Protein AF-A0AAU8TZ86-F1 (afdb_monomer_lite)

InterPro domains:
  IPR018563 Protein of unknown function DUF2018 [PF09442] (4-77)
  IPR023126 HP0242-like superfamily [G3DSA:1.10.3350.10] (1-77)
  IPR023126 HP0242-like superfamily [SSF158752] (1-75)

Sequence (77 aa):
MDIFESSPRQKFFDIIFNANQNIVETEIENLLIEFVHLKKTLKDKELTISNLDSQAIQDELNDIFIQLSSNILSNSE

Organism: NCBI:txid1032069

Structure (mmCIF, N/CA/C/O backbone):
data_AF-A0AAU8TZ86-F1
#
_entry.id   AF-A0AAU8TZ86-F1
#
loop_
_atom_site.group_PDB
_atom_site.id
_atom_site.type_symbol
_atom_site.label_atom_id
_atom_site.label_alt_id
_at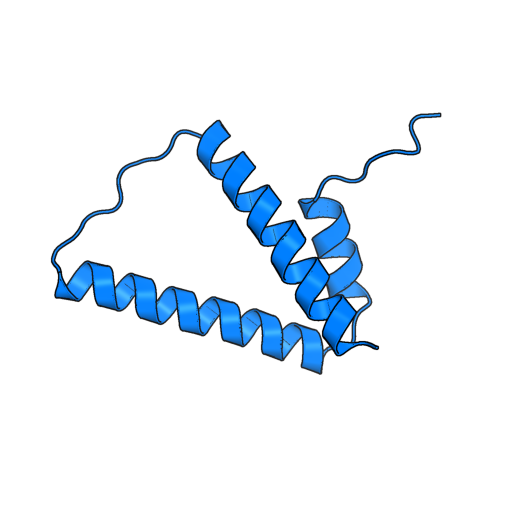om_site.label_comp_id
_atom_site.label_asym_id
_atom_site.label_entity_id
_atom_site.label_seq_id
_atom_site.pdbx_PDB_ins_code
_atom_site.Cartn_x
_atom_site.Cartn_y
_atom_site.Cartn_z
_atom_site.occupancy
_atom_site.B_iso_or_equiv
_atom_site.auth_seq_id
_atom_site.auth_comp_id
_atom_site.auth_asym_id
_atom_site.auth_atom_id
_atom_site.pdbx_PDB_model_num
ATOM 1 N N . MET A 1 1 ? 1.555 13.640 -29.546 1.00 39.41 1 MET A N 1
ATOM 2 C CA . MET A 1 1 ? 2.037 12.315 -29.119 1.00 39.41 1 MET A CA 1
ATOM 3 C C . MET A 1 1 ? 2.169 12.432 -27.613 1.00 39.41 1 MET A C 1
ATOM 5 O O . MET A 1 1 ? 3.214 12.856 -27.145 1.00 39.41 1 MET A O 1
ATOM 9 N N . ASP A 1 2 ? 1.077 12.216 -26.880 1.00 41.12 2 ASP A N 1
ATOM 10 C CA . ASP A 1 2 ? 1.112 12.218 -25.413 1.00 41.12 2 ASP A CA 1
ATOM 11 C C . ASP A 1 2 ? 1.634 10.852 -24.968 1.00 41.12 2 ASP A C 1
ATOM 13 O O . ASP A 1 2 ? 0.887 9.910 -24.731 1.00 41.12 2 ASP A O 1
ATOM 17 N N . ILE A 1 3 ? 2.963 10.730 -24.997 1.00 44.09 3 ILE A N 1
ATOM 18 C CA . ILE A 1 3 ? 3.743 9.574 -24.514 1.00 44.09 3 ILE A CA 1
ATOM 19 C C . ILE A 1 3 ? 4.073 9.742 -23.014 1.00 44.09 3 ILE A C 1
ATOM 21 O O . ILE A 1 3 ? 4.875 9.009 -22.446 1.00 44.09 3 ILE A O 1
ATOM 25 N N . PHE A 1 4 ? 3.453 10.728 -22.372 1.00 52.34 4 PHE A N 1
ATOM 26 C CA . PHE A 1 4 ? 3.529 11.063 -20.957 1.00 52.34 4 PHE A CA 1
ATOM 27 C C . PHE A 1 4 ? 2.058 11.214 -20.532 1.00 52.34 4 PHE A C 1
ATOM 29 O O . PHE A 1 4 ? 1.339 11.984 -21.151 1.00 52.34 4 PHE A O 1
ATOM 36 N N . GLU A 1 5 ? 1.481 10.484 -19.586 1.00 60.75 5 GLU A N 1
ATOM 37 C CA . GLU A 1 5 ? 2.037 9.774 -18.444 1.00 60.75 5 GLU A CA 1
ATOM 38 C C . GLU A 1 5 ? 1.118 8.579 -18.153 1.00 60.75 5 GLU A C 1
ATOM 40 O O . GLU A 1 5 ? -0.087 8.752 -17.968 1.00 60.75 5 GLU A O 1
ATOM 45 N N . SER A 1 6 ? 1.650 7.356 -18.099 1.00 76.69 6 SER A N 1
ATOM 46 C CA . SER A 1 6 ? 0.903 6.265 -17.468 1.00 76.69 6 SER A CA 1
ATOM 47 C C . SER A 1 6 ? 0.599 6.661 -16.022 1.00 76.69 6 SER A C 1
ATOM 49 O O . SER A 1 6 ? 1.471 7.184 -15.316 1.00 76.69 6 SER A O 1
ATOM 51 N N . SER A 1 7 ? -0.645 6.451 -15.588 1.00 92.38 7 SER A N 1
ATOM 52 C CA . SER A 1 7 ? -1.049 6.793 -14.225 1.00 92.38 7 SER A CA 1
ATOM 53 C C . SER A 1 7 ? -0.204 6.015 -13.210 1.00 92.38 7 SER A C 1
ATOM 55 O O . SER A 1 7 ? 0.283 4.927 -13.537 1.00 92.38 7 SER A O 1
ATOM 57 N N . PRO A 1 8 ? -0.046 6.511 -11.969 1.00 95.94 8 PRO A N 1
ATOM 58 C CA . PRO A 1 8 ? 0.641 5.775 -10.907 1.00 95.94 8 PRO A CA 1
ATOM 59 C C . PRO A 1 8 ? 0.184 4.320 -10.799 1.00 95.94 8 PRO A C 1
ATOM 61 O O . PRO A 1 8 ? 1.002 3.407 -10.750 1.00 95.94 8 PRO A O 1
ATOM 64 N N . ARG A 1 9 ? -1.131 4.098 -10.901 1.00 96.06 9 ARG A N 1
ATOM 65 C CA . ARG A 1 9 ? -1.729 2.764 -10.950 1.00 96.06 9 ARG A CA 1
ATOM 66 C C . ARG A 1 9 ? -1.207 1.926 -12.117 1.00 96.06 9 ARG A C 1
ATOM 68 O O . ARG A 1 9 ? -0.861 0.768 -11.918 1.00 96.06 9 ARG A O 1
ATOM 75 N N . GLN A 1 10 ? -1.212 2.468 -13.335 1.00 95.88 10 GLN A N 1
ATOM 76 C CA . GLN A 1 10 ? -0.740 1.740 -14.518 1.00 95.88 10 GLN A CA 1
ATOM 77 C C . GLN A 1 10 ? 0.738 1.369 -14.373 1.00 95.88 10 GLN A C 1
ATOM 79 O O . GLN A 1 10 ? 1.075 0.201 -14.521 1.00 95.88 10 GLN A O 1
ATOM 84 N N . LYS A 1 11 ? 1.582 2.329 -13.974 1.00 94.56 11 LYS A N 1
ATOM 85 C CA . LYS A 1 11 ? 3.013 2.099 -13.723 1.00 94.56 11 LYS A CA 1
ATOM 86 C C . LYS A 1 11 ? 3.248 1.025 -12.670 1.00 94.56 11 LYS A C 1
ATOM 88 O O . LYS A 1 11 ? 4.064 0.139 -12.887 1.00 94.56 11 LYS A O 1
ATOM 93 N N . PHE A 1 12 ? 2.512 1.080 -11.563 1.00 96.25 12 PHE A N 1
ATOM 94 C CA . PHE A 1 12 ? 2.596 0.070 -10.517 1.00 96.25 12 PHE A CA 1
ATOM 95 C C . PHE A 1 12 ? 2.301 -1.330 -11.061 1.00 96.25 12 PHE A C 1
ATOM 97 O O . PHE A 1 12 ? 3.108 -2.238 -10.876 1.00 96.25 12 PHE A O 1
ATOM 104 N N . PHE A 1 13 ? 1.186 -1.510 -11.777 1.00 96.44 13 PHE A N 1
ATOM 105 C CA . PHE A 1 13 ? 0.843 -2.824 -12.324 1.00 96.44 13 PHE A CA 1
ATOM 106 C C . PHE A 1 13 ? 1.856 -3.302 -13.371 1.00 96.44 13 PHE A C 1
ATOM 108 O O . PHE A 1 13 ? 2.225 -4.474 -13.358 1.00 96.44 13 PHE A O 1
ATOM 115 N N . ASP A 1 14 ? 2.368 -2.409 -14.218 1.00 95.56 14 ASP A N 1
ATOM 116 C CA . ASP A 1 14 ? 3.441 -2.748 -15.155 1.00 95.56 14 ASP A CA 1
ATOM 117 C C . ASP A 1 14 ? 4.703 -3.223 -14.411 1.00 95.56 14 ASP A C 1
ATOM 119 O O . ASP A 1 14 ? 5.320 -4.208 -14.812 1.00 95.56 14 ASP A O 1
ATOM 123 N N . ILE A 1 15 ? 5.069 -2.582 -13.296 1.00 95.00 15 ILE A N 1
ATOM 124 C CA . ILE A 1 15 ? 6.231 -2.965 -12.482 1.00 95.00 15 ILE A CA 1
ATOM 125 C C . ILE A 1 15 ? 6.021 -4.333 -11.829 1.00 95.00 15 ILE A C 1
ATOM 127 O O . ILE A 1 15 ? 6.864 -5.215 -11.998 1.00 95.00 15 ILE A O 1
ATOM 131 N N . ILE A 1 16 ? 4.906 -4.556 -11.120 1.00 95.50 16 ILE A N 1
ATOM 132 C CA . ILE A 1 16 ? 4.722 -5.810 -10.367 1.00 95.50 16 ILE A CA 1
ATOM 133 C C . ILE A 1 16 ? 4.650 -7.041 -11.276 1.00 95.50 16 ILE A C 1
ATOM 135 O O . ILE A 1 16 ? 5.032 -8.127 -10.855 1.00 95.50 16 ILE A O 1
ATOM 139 N N . PHE A 1 17 ? 4.179 -6.890 -12.519 1.00 95.25 17 PHE A N 1
ATOM 140 C CA . PHE A 1 17 ? 4.113 -8.004 -13.467 1.00 95.25 17 PHE A CA 1
ATOM 141 C C . PHE A 1 17 ? 5.467 -8.368 -14.081 1.00 95.25 17 PHE A C 1
ATOM 143 O O . PHE A 1 17 ? 5.601 -9.463 -14.624 1.00 95.25 17 PHE A O 1
ATOM 150 N N . ASN A 1 18 ? 6.458 -7.476 -14.005 1.00 94.44 18 ASN A N 1
ATOM 151 C CA . ASN A 1 18 ? 7.783 -7.687 -14.589 1.00 94.44 18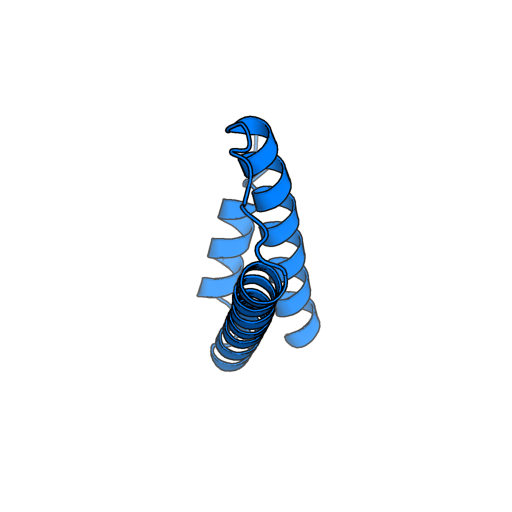 ASN A CA 1
ATOM 152 C C . ASN A 1 18 ? 8.900 -7.843 -13.540 1.00 94.44 18 ASN A C 1
ATOM 154 O O . ASN A 1 18 ? 9.996 -8.286 -13.883 1.00 94.44 18 ASN A O 1
ATOM 158 N N . ALA A 1 19 ? 8.650 -7.487 -12.279 1.00 94.56 19 ALA A N 1
ATOM 159 C CA . ALA A 1 19 ? 9.608 -7.618 -11.185 1.00 94.56 19 ALA A CA 1
ATOM 160 C C . ALA A 1 19 ? 9.792 -9.076 -10.719 1.00 94.56 19 ALA A C 1
ATOM 162 O O . ALA A 1 19 ? 9.007 -9.971 -11.035 1.00 94.56 19 ALA A O 1
ATOM 163 N N . ASN A 1 20 ? 10.847 -9.326 -9.934 1.00 96.12 20 ASN A N 1
ATOM 164 C CA . ASN A 1 20 ? 11.076 -10.634 -9.322 1.00 96.12 20 ASN A CA 1
ATOM 165 C C . ASN A 1 20 ? 9.927 -10.992 -8.366 1.00 96.12 20 ASN A C 1
ATOM 167 O O . ASN A 1 20 ? 9.601 -10.217 -7.467 1.00 96.12 20 ASN A O 1
ATOM 171 N N . GLN A 1 21 ? 9.370 -12.194 -8.526 1.00 96.56 2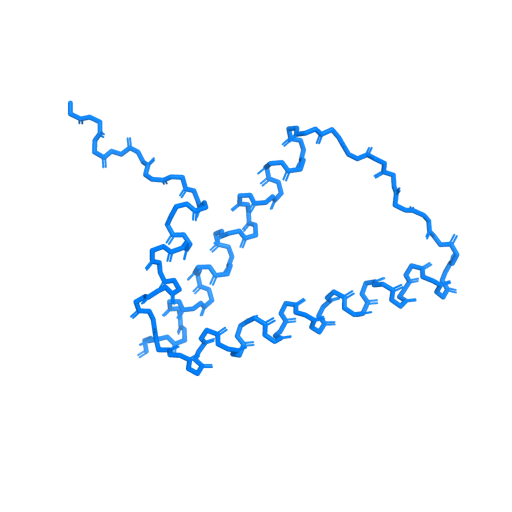1 GLN A N 1
ATOM 172 C CA . GLN A 1 21 ? 8.227 -12.668 -7.745 1.00 96.56 21 GLN A CA 1
ATOM 173 C C . GLN A 1 21 ? 8.447 -12.561 -6.229 1.00 96.56 21 GLN A C 1
ATOM 175 O O . GLN A 1 21 ? 7.560 -12.079 -5.537 1.00 96.56 21 GLN A O 1
ATOM 180 N N . ASN A 1 22 ? 9.623 -12.927 -5.712 1.00 97.19 22 ASN A N 1
ATOM 181 C CA . ASN A 1 22 ? 9.884 -12.896 -4.269 1.00 97.19 22 ASN A CA 1
ATOM 182 C C . ASN A 1 22 ? 9.881 -11.460 -3.717 1.00 97.19 22 ASN A C 1
ATOM 184 O O . ASN A 1 22 ? 9.452 -11.234 -2.586 1.00 97.19 22 ASN A O 1
ATOM 188 N N . ILE A 1 23 ? 10.348 -10.487 -4.510 1.00 96.31 23 ILE A N 1
ATOM 189 C CA . ILE A 1 23 ? 10.327 -9.064 -4.134 1.00 96.31 23 ILE A CA 1
ATOM 190 C C . ILE A 1 23 ? 8.880 -8.577 -4.069 1.00 96.31 23 ILE A C 1
ATOM 192 O O . ILE A 1 23 ? 8.485 -7.945 -3.092 1.00 96.31 23 ILE A O 1
ATOM 196 N N . VAL A 1 24 ? 8.078 -8.913 -5.083 1.00 96.88 24 VAL A N 1
ATOM 197 C CA . VAL A 1 24 ? 6.655 -8.553 -5.126 1.00 96.88 24 VAL A CA 1
ATOM 198 C C . VAL A 1 24 ? 5.899 -9.191 -3.962 1.00 96.88 24 VAL A C 1
ATOM 200 O O . VAL A 1 24 ? 5.154 -8.501 -3.277 1.00 96.88 24 VAL A O 1
ATOM 203 N N . GLU A 1 25 ? 6.105 -10.483 -3.702 1.00 97.81 25 GLU A N 1
ATOM 204 C CA . GLU A 1 25 ? 5.475 -11.188 -2.581 1.00 97.81 25 GLU A CA 1
ATOM 205 C C . GLU A 1 25 ? 5.819 -10.539 -1.238 1.00 97.81 25 GLU A C 1
ATOM 207 O O . GLU A 1 25 ? 4.916 -10.283 -0.445 1.00 97.81 25 GLU A O 1
ATOM 212 N N . THR A 1 26 ? 7.093 -10.197 -1.022 1.00 97.00 26 THR A N 1
ATOM 213 C CA . THR A 1 26 ? 7.550 -9.520 0.202 1.00 97.00 26 THR A CA 1
ATOM 214 C C . THR A 1 26 ? 6.876 -8.159 0.374 1.00 97.00 26 THR A C 1
ATOM 216 O O . THR A 1 26 ? 6.383 -7.843 1.455 1.00 97.00 26 THR A O 1
ATOM 219 N N . GLU A 1 27 ? 6.812 -7.351 -0.686 1.00 96.38 27 GLU A N 1
ATOM 220 C CA . GLU A 1 27 ? 6.202 -6.021 -0.613 1.00 96.38 27 GLU A CA 1
ATOM 221 C C . GLU A 1 27 ? 4.691 -6.097 -0.341 1.00 96.38 27 GLU A C 1
ATOM 223 O O . GLU A 1 27 ? 4.150 -5.341 0.469 1.00 96.38 27 GLU A O 1
ATOM 228 N N . ILE A 1 28 ? 4.002 -7.055 -0.967 1.00 97.12 28 ILE A N 1
ATOM 229 C CA . ILE A 1 28 ? 2.580 -7.298 -0.707 1.00 97.12 28 ILE A CA 1
ATOM 230 C C . ILE A 1 28 ? 2.361 -7.812 0.721 1.00 97.12 28 ILE A C 1
ATOM 232 O O . ILE A 1 28 ? 1.408 -7.389 1.377 1.00 97.12 28 ILE A O 1
ATOM 236 N N . GLU A 1 29 ? 3.227 -8.688 1.235 1.00 98.25 29 GLU A N 1
ATOM 237 C CA . GLU A 1 29 ? 3.145 -9.164 2.618 1.00 98.25 29 GLU A CA 1
ATOM 238 C C . GLU A 1 29 ? 3.335 -8.017 3.621 1.00 98.25 29 GLU A C 1
ATOM 240 O O . GLU A 1 29 ? 2.543 -7.896 4.559 1.00 98.25 29 GLU A O 1
ATOM 245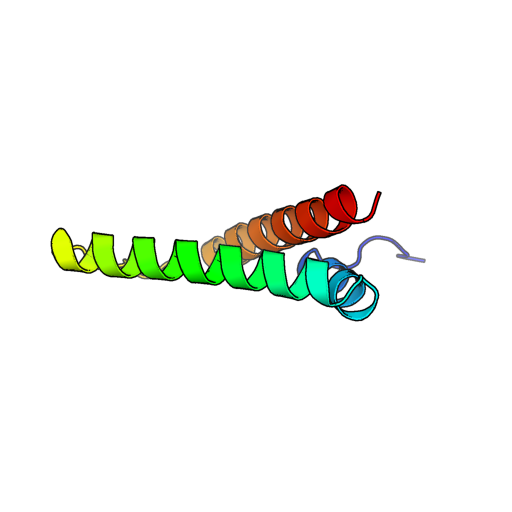 N N . ASN A 1 30 ? 4.290 -7.113 3.381 1.00 96.88 30 ASN A N 1
ATOM 246 C CA . ASN A 1 30 ? 4.488 -5.913 4.199 1.00 96.88 30 ASN A CA 1
ATOM 247 C C . ASN A 1 30 ? 3.225 -5.037 4.241 1.00 96.88 30 ASN A C 1
ATOM 249 O O . ASN A 1 30 ? 2.759 -4.681 5.328 1.00 96.88 30 ASN A O 1
ATOM 253 N N . LEU A 1 31 ? 2.606 -4.771 3.084 1.00 96.94 31 LEU A N 1
ATOM 254 C CA . LEU A 1 31 ? 1.348 -4.018 3.001 1.00 96.94 31 LEU A CA 1
ATOM 255 C C . LEU A 1 31 ? 0.216 -4.694 3.797 1.00 96.94 31 LEU A C 1
ATOM 257 O O . LEU A 1 31 ? -0.565 -4.034 4.489 1.00 96.94 31 LEU A O 1
ATOM 261 N N . LEU A 1 32 ? 0.116 -6.025 3.729 1.00 98.12 32 LEU A N 1
ATOM 262 C CA . LEU A 1 32 ? -0.887 -6.785 4.479 1.00 98.12 32 LEU A CA 1
ATOM 263 C C . LEU A 1 32 ? -0.632 -6.746 5.992 1.00 98.12 32 LEU A C 1
ATOM 265 O O . LEU A 1 32 ? -1.591 -6.632 6.763 1.00 98.12 32 LEU A O 1
ATOM 269 N N . ILE A 1 33 ? 0.627 -6.807 6.430 1.00 98.19 33 ILE A N 1
ATOM 270 C CA . ILE A 1 33 ? 1.008 -6.674 7.844 1.00 98.19 33 ILE A CA 1
ATOM 271 C C . ILE A 1 33 ? 0.599 -5.296 8.377 1.00 98.19 33 ILE A C 1
ATOM 273 O O . ILE A 1 33 ? -0.035 -5.209 9.435 1.00 98.19 33 ILE A O 1
ATOM 277 N N . GLU A 1 34 ? 0.883 -4.223 7.636 1.00 97.44 34 GLU A N 1
ATOM 278 C CA . GLU A 1 34 ? 0.445 -2.871 7.998 1.00 97.44 34 GLU A CA 1
ATOM 279 C C . GLU A 1 34 ? -1.080 -2.782 8.105 1.00 97.44 34 GLU A C 1
ATOM 281 O O . GLU A 1 34 ? -1.617 -2.288 9.103 1.00 97.44 34 GLU A O 1
ATOM 286 N N . PHE A 1 35 ? -1.802 -3.349 7.137 1.00 97.06 35 PHE A N 1
ATOM 287 C CA . PHE A 1 35 ? -3.260 -3.384 7.160 1.00 97.06 35 PHE A CA 1
ATOM 288 C C . PHE A 1 35 ? -3.820 -4.129 8.385 1.00 97.06 35 PHE A C 1
ATOM 290 O O . PHE A 1 35 ? -4.796 -3.685 9.001 1.00 97.06 35 PHE A O 1
ATOM 297 N N . VAL A 1 36 ? -3.197 -5.240 8.789 1.00 98.12 36 VAL A N 1
ATOM 298 C CA . VAL A 1 36 ? -3.565 -5.973 10.011 1.00 98.12 36 VAL A CA 1
ATOM 299 C C . VAL A 1 36 ? -3.355 -5.106 11.255 1.00 98.12 36 VAL A C 1
ATOM 301 O O . VAL A 1 36 ? -4.251 -5.046 12.107 1.00 98.12 36 VAL A O 1
ATOM 304 N N . HIS A 1 37 ? -2.224 -4.401 11.360 1.00 97.69 37 HIS A N 1
ATOM 305 C CA . HIS A 1 37 ? -1.961 -3.483 12.472 1.00 97.69 37 HIS A CA 1
ATOM 306 C C . HIS A 1 37 ? -2.981 -2.340 12.539 1.00 97.69 37 HIS A C 1
ATOM 308 O O . HIS A 1 37 ? -3.492 -2.047 13.625 1.00 97.69 37 HIS A O 1
ATOM 314 N N . LEU A 1 38 ? -3.339 -1.740 11.399 1.00 96.31 38 LEU A N 1
ATOM 315 C CA . LEU A 1 38 ? -4.353 -0.685 11.325 1.00 96.31 38 LEU A CA 1
ATOM 316 C C . LEU A 1 38 ? -5.720 -1.191 11.795 1.00 96.31 38 LEU A C 1
ATOM 318 O O . LEU A 1 38 ? -6.328 -0.596 12.687 1.00 96.31 38 LEU A O 1
ATOM 322 N N . LYS A 1 39 ? -6.180 -2.337 11.277 1.00 95.88 39 LYS A N 1
ATOM 323 C CA . LYS A 1 39 ? -7.459 -2.942 11.686 1.00 95.88 39 LYS A CA 1
ATOM 324 C C . LYS A 1 39 ? -7.511 -3.242 13.179 1.00 95.88 39 LYS A C 1
ATOM 326 O O . LYS A 1 39 ? -8.530 -2.984 13.820 1.00 95.88 39 LYS A O 1
ATOM 331 N N . LYS A 1 40 ? -6.428 -3.795 13.731 1.00 96.88 40 LYS A N 1
ATOM 332 C CA . LYS A 1 40 ? -6.346 -4.097 15.161 1.00 96.88 40 LYS A CA 1
ATOM 333 C C . LYS A 1 40 ? -6.367 -2.820 15.997 1.00 96.88 40 LYS A C 1
ATOM 335 O O . LYS A 1 40 ? -7.138 -2.739 16.943 1.00 96.88 40 LYS A O 1
ATOM 340 N N . THR A 1 41 ? -5.615 -1.800 15.591 1.00 96.88 41 THR A N 1
ATOM 341 C CA . THR A 1 41 ? -5.569 -0.504 16.284 1.00 96.88 41 THR A CA 1
ATOM 342 C C . THR A 1 41 ? -6.930 0.185 16.309 1.00 96.88 41 THR A C 1
ATOM 344 O O . THR A 1 41 ? -7.329 0.701 17.351 1.00 96.88 41 THR A O 1
ATOM 347 N N . LEU A 1 42 ? -7.660 0.180 15.189 1.00 96.12 42 LEU A N 1
ATOM 348 C CA . LEU A 1 42 ? -9.009 0.744 15.124 1.00 96.12 42 LEU A CA 1
ATOM 349 C C . LEU A 1 42 ? -9.959 0.021 16.079 1.00 96.12 42 LEU A C 1
ATOM 351 O O . LEU A 1 42 ? -10.687 0.670 16.823 1.00 96.12 42 LEU A O 1
ATOM 355 N N . LYS A 1 43 ? -9.907 -1.316 16.105 1.00 94.88 43 LYS A N 1
ATOM 356 C CA . LYS A 1 43 ? -10.724 -2.127 17.010 1.00 94.88 43 LYS A CA 1
ATOM 357 C C . LYS A 1 43 ? -10.384 -1.867 18.479 1.00 94.88 43 LYS A C 1
ATOM 359 O O . LYS A 1 43 ? -11.290 -1.627 19.267 1.00 94.88 43 LYS A O 1
ATOM 364 N N . ASP A 1 44 ? -9.103 -1.906 18.835 1.00 96.88 44 ASP A N 1
ATOM 365 C CA . ASP A 1 44 ? -8.639 -1.772 20.221 1.00 96.88 44 ASP A CA 1
ATOM 366 C C . ASP A 1 44 ? -8.920 -0.370 20.791 1.00 96.88 44 ASP A C 1
ATOM 368 O O . ASP A 1 44 ? -9.076 -0.214 22.000 1.00 96.88 44 ASP A O 1
ATOM 372 N N . LYS A 1 45 ? -9.003 0.649 19.925 1.00 96.62 45 LYS A N 1
ATOM 373 C CA . LYS A 1 45 ? -9.335 2.035 20.290 1.00 96.62 45 LYS A CA 1
ATOM 374 C C . LYS A 1 45 ? -10.801 2.411 20.046 1.00 96.62 45 LYS A C 1
ATOM 376 O O . LYS A 1 45 ? -11.138 3.581 20.200 1.00 96.62 45 LYS A O 1
ATOM 381 N N . GLU A 1 46 ? -11.638 1.462 19.625 1.00 94.31 46 GLU A N 1
ATOM 382 C CA . GLU A 1 46 ? -13.048 1.689 19.267 1.00 94.31 46 GLU A CA 1
ATOM 383 C C . GLU A 1 46 ? -13.247 2.830 18.245 1.00 94.31 46 GLU A C 1
ATOM 385 O O . GLU A 1 46 ? -14.233 3.567 18.268 1.00 94.31 46 GLU A O 1
ATOM 390 N N . LEU A 1 47 ? -12.293 2.983 17.323 1.00 94.56 47 LEU A N 1
ATOM 391 C CA . LEU A 1 47 ? -12.323 3.998 16.275 1.00 94.56 47 LEU A CA 1
ATOM 392 C C . LEU A 1 47 ? -13.078 3.486 15.049 1.00 94.56 47 LEU A C 1
ATOM 394 O O . LEU A 1 47 ? -12.954 2.329 14.644 1.00 94.56 47 LEU A O 1
ATOM 398 N N . THR A 1 48 ? -13.818 4.388 14.412 1.00 89.69 48 THR A N 1
ATOM 399 C CA . THR A 1 48 ? -14.499 4.130 13.140 1.00 89.69 48 THR A CA 1
ATOM 400 C C . THR A 1 48 ? -13.821 4.910 12.019 1.00 89.69 48 THR A C 1
ATOM 402 O O . THR A 1 48 ? -13.294 5.999 12.239 1.00 89.69 48 THR A O 1
ATOM 405 N N . ILE A 1 49 ? -13.802 4.336 10.815 1.00 87.50 49 ILE A N 1
ATOM 406 C CA . ILE A 1 49 ? -13.272 5.011 9.629 1.00 87.50 49 ILE A CA 1
ATOM 407 C C . ILE A 1 49 ? -14.379 5.905 9.071 1.00 87.50 49 ILE A C 1
ATOM 409 O O . ILE A 1 49 ? -15.468 5.426 8.752 1.00 87.50 49 ILE A O 1
ATOM 413 N N . SER A 1 50 ? -14.107 7.203 8.960 1.00 86.38 50 SER A N 1
ATOM 414 C CA . SER A 1 50 ? -14.977 8.141 8.254 1.00 86.38 50 SER A CA 1
ATOM 415 C C . SER A 1 50 ? -14.960 7.861 6.753 1.00 86.38 50 SER A C 1
ATOM 417 O O . SER A 1 50 ? -13.906 7.566 6.192 1.00 86.38 50 SER A O 1
ATOM 419 N N . ASN A 1 51 ? -16.100 8.028 6.085 1.00 87.81 51 ASN A N 1
ATOM 420 C CA . ASN A 1 51 ? -16.126 7.993 4.626 1.00 87.81 51 ASN A CA 1
ATOM 421 C C . ASN A 1 51 ? -15.283 9.146 4.072 1.00 87.81 51 ASN A C 1
ATOM 423 O O . ASN A 1 51 ? -15.553 10.309 4.369 1.00 87.81 51 ASN A O 1
ATOM 427 N N . LEU A 1 52 ? -14.283 8.803 3.268 1.00 89.12 52 LEU A N 1
ATOM 428 C CA . LEU A 1 52 ? -13.557 9.751 2.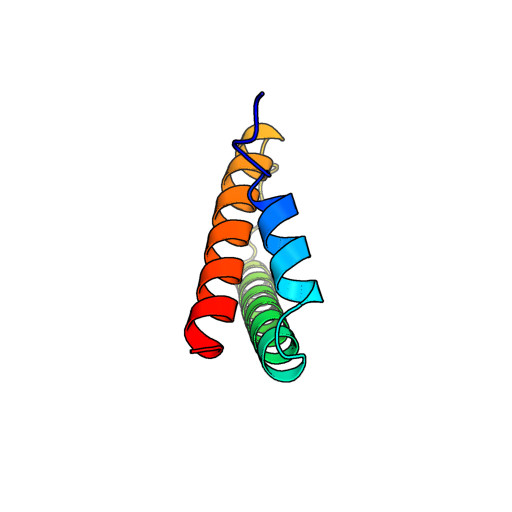434 1.00 89.12 52 LEU A CA 1
ATOM 429 C C . LEU A 1 52 ? -14.314 9.937 1.117 1.00 89.12 52 LEU A C 1
ATOM 431 O O . LEU A 1 52 ? -14.996 9.019 0.649 1.00 89.12 52 LEU A O 1
ATOM 435 N N . ASP A 1 53 ? -14.207 11.122 0.521 1.00 94.25 53 ASP A N 1
ATOM 436 C CA . ASP A 1 53 ? -14.699 11.325 -0.836 1.00 94.25 53 ASP A CA 1
ATOM 437 C C . ASP A 1 53 ? -13.807 10.608 -1.863 1.00 94.25 53 ASP A C 1
ATOM 439 O O . ASP A 1 53 ? -12.670 10.215 -1.590 1.00 94.25 53 ASP A O 1
ATOM 443 N N . SER A 1 54 ? -14.347 10.397 -3.063 1.00 93.56 54 SER A N 1
ATOM 444 C CA . SER A 1 54 ? -13.658 9.633 -4.105 1.00 93.56 54 SER A CA 1
ATOM 445 C C . SER A 1 54 ? -12.368 10.291 -4.598 1.00 93.56 54 SER A C 1
ATOM 447 O O . SER A 1 54 ? -11.496 9.570 -5.074 1.00 93.56 54 SER A O 1
ATOM 449 N N . GLN A 1 55 ? -12.238 11.617 -4.494 1.00 94.94 55 GLN A N 1
ATOM 450 C CA . GLN A 1 55 ? -11.033 12.321 -4.927 1.00 94.94 55 GLN A CA 1
ATOM 451 C C . GLN A 1 55 ? -9.912 12.109 -3.912 1.00 94.94 55 GLN A C 1
ATOM 453 O O . GLN A 1 55 ? -8.835 11.663 -4.294 1.00 94.94 55 GLN A O 1
ATOM 458 N N . ALA A 1 56 ? -10.202 12.303 -2.624 1.00 93.81 56 ALA A N 1
ATOM 459 C CA . ALA A 1 56 ? -9.264 12.033 -1.542 1.00 93.81 56 ALA A CA 1
ATOM 460 C C . ALA A 1 56 ? -8.779 10.575 -1.568 1.00 93.81 56 ALA A C 1
ATOM 462 O O . ALA A 1 56 ? -7.590 10.313 -1.439 1.00 93.81 56 ALA A O 1
ATOM 463 N N . ILE A 1 57 ? -9.682 9.616 -1.814 1.00 94.62 57 ILE A N 1
ATOM 464 C CA . ILE A 1 57 ? -9.300 8.204 -1.979 1.00 94.62 57 ILE A CA 1
ATOM 465 C C . ILE A 1 57 ? -8.345 8.024 -3.162 1.00 94.62 57 ILE A C 1
ATOM 467 O O . ILE A 1 57 ? -7.376 7.277 -3.058 1.00 94.62 57 ILE A O 1
ATOM 471 N N . GLN A 1 58 ? -8.624 8.664 -4.298 1.00 95.31 58 GLN A N 1
ATOM 472 C CA . GLN A 1 58 ? -7.805 8.495 -5.492 1.00 95.31 58 GLN A CA 1
ATOM 473 C C . GLN A 1 58 ? -6.408 9.106 -5.336 1.00 95.31 58 GLN A C 1
ATOM 475 O O . GLN A 1 58 ? -5.445 8.521 -5.834 1.00 95.31 58 GLN A O 1
ATOM 480 N N . ASP A 1 59 ? -6.299 10.243 -4.653 1.00 94.94 59 ASP A N 1
ATOM 481 C CA . ASP A 1 59 ? -5.022 10.909 -4.397 1.00 94.94 59 ASP A CA 1
ATOM 482 C C . ASP A 1 59 ? -4.142 10.048 -3.478 1.00 94.94 59 ASP A C 1
ATOM 484 O O . ASP A 1 59 ? -3.023 9.702 -3.853 1.00 94.94 59 ASP A O 1
ATOM 488 N N . GLU A 1 60 ? -4.696 9.554 -2.369 1.00 95.62 60 GLU A N 1
ATOM 489 C CA . GLU A 1 60 ? -3.984 8.643 -1.460 1.00 95.62 60 GLU A CA 1
ATOM 490 C C . GLU A 1 60 ? -3.598 7.321 -2.151 1.00 95.62 60 GLU A C 1
ATOM 492 O O . GLU A 1 60 ? -2.499 6.800 -1.967 1.00 95.62 60 GLU A O 1
ATOM 497 N N . LEU A 1 61 ? -4.469 6.769 -3.007 1.00 96.56 61 LEU A N 1
ATOM 498 C CA . LEU A 1 61 ? -4.135 5.571 -3.786 1.00 96.56 61 LEU A CA 1
ATOM 499 C C . LEU A 1 61 ? -2.980 5.815 -4.759 1.00 96.56 61 LEU A C 1
ATOM 501 O O . LEU A 1 61 ? -2.154 4.922 -4.949 1.00 96.56 61 LEU A O 1
ATOM 505 N N . ASN A 1 62 ? -2.914 6.991 -5.388 1.00 96.94 62 ASN A N 1
ATOM 506 C CA . ASN A 1 62 ? -1.807 7.342 -6.274 1.00 96.94 62 ASN A CA 1
ATOM 507 C C . ASN A 1 62 ? -0.477 7.366 -5.514 1.00 96.94 62 ASN A C 1
ATOM 509 O O . ASN A 1 62 ? 0.498 6.798 -6.010 1.00 96.94 62 ASN A O 1
ATOM 513 N N . ASP A 1 63 ? -0.457 7.941 -4.312 1.00 97.19 63 ASP A N 1
ATOM 514 C CA . ASP A 1 63 ? 0.734 7.985 -3.461 1.00 97.19 63 ASP A CA 1
ATOM 515 C C . ASP A 1 63 ? 1.175 6.578 -3.039 1.00 97.19 63 ASP A C 1
ATOM 517 O O . ASP A 1 63 ? 2.352 6.229 -3.164 1.00 97.19 63 ASP A O 1
ATOM 521 N N . ILE A 1 64 ? 0.226 5.718 -2.653 1.00 97.25 64 ILE A N 1
ATOM 522 C CA . ILE A 1 64 ? 0.507 4.311 -2.335 1.00 97.25 64 ILE A CA 1
ATOM 523 C C . ILE A 1 64 ? 1.085 3.580 -3.556 1.00 97.25 64 ILE A C 1
ATOM 525 O O . ILE A 1 64 ? 2.083 2.871 -3.431 1.00 97.25 64 ILE A O 1
ATOM 529 N N . PHE A 1 65 ? 0.521 3.766 -4.756 1.00 97.38 65 PHE A N 1
ATOM 530 C CA . PHE A 1 65 ? 1.063 3.144 -5.971 1.00 97.38 65 PHE A CA 1
ATOM 531 C C . PHE A 1 65 ? 2.500 3.588 -6.263 1.00 97.38 65 PHE A C 1
ATOM 533 O O . PHE A 1 65 ? 3.319 2.756 -6.664 1.00 97.38 65 PHE A O 1
ATOM 540 N N . ILE A 1 66 ? 2.825 4.867 -6.054 1.00 96.62 66 ILE A N 1
ATOM 541 C CA . ILE A 1 66 ? 4.188 5.391 -6.223 1.00 96.62 66 ILE A CA 1
ATOM 542 C C . ILE A 1 66 ? 5.130 4.756 -5.198 1.00 96.62 66 ILE A C 1
ATOM 544 O O . ILE A 1 66 ? 6.198 4.273 -5.579 1.00 96.62 66 ILE A O 1
ATOM 548 N N . GLN A 1 67 ? 4.727 4.703 -3.927 1.00 96.44 67 GLN A N 1
ATOM 549 C CA . GLN A 1 67 ? 5.546 4.150 -2.852 1.00 96.44 67 GLN A CA 1
ATOM 550 C C . GLN A 1 67 ? 5.880 2.672 -3.087 1.00 96.44 67 GLN A C 1
ATOM 552 O O . GLN A 1 67 ? 7.054 2.302 -3.070 1.00 96.44 67 GLN A O 1
ATOM 557 N N . LEU A 1 68 ? 4.873 1.839 -3.367 1.00 96.50 68 LEU A N 1
ATOM 558 C CA . LEU A 1 68 ? 5.075 0.405 -3.608 1.00 96.50 68 LEU A CA 1
ATOM 559 C C . LEU A 1 68 ? 5.945 0.165 -4.851 1.00 96.50 68 LEU A C 1
ATOM 561 O O . LEU A 1 68 ? 6.828 -0.691 -4.845 1.00 96.50 68 LEU A O 1
ATOM 565 N N . SER A 1 69 ? 5.741 0.961 -5.908 1.00 96.25 69 SER A N 1
ATOM 566 C CA . SER A 1 69 ? 6.586 0.917 -7.108 1.00 96.25 69 SER A CA 1
ATOM 567 C C . SER A 1 69 ? 8.046 1.221 -6.772 1.00 96.25 69 SER A C 1
ATOM 569 O O . SER A 1 69 ? 8.941 0.498 -7.205 1.00 96.25 69 SER A O 1
ATOM 571 N N . SER A 1 70 ? 8.290 2.267 -5.975 1.00 95.56 70 SER A N 1
ATOM 572 C CA . SER A 1 70 ? 9.636 2.641 -5.540 1.00 95.56 70 SER A CA 1
ATOM 573 C C . SER A 1 70 ? 10.286 1.543 -4.701 1.00 95.56 70 SER A C 1
ATOM 575 O O . SER A 1 70 ? 11.462 1.258 -4.899 1.00 95.56 70 SER A O 1
ATOM 577 N N . ASN A 1 71 ? 9.544 0.912 -3.790 1.00 95.81 71 ASN A N 1
ATOM 578 C CA . ASN A 1 71 ? 10.069 -0.151 -2.932 1.00 95.81 71 ASN A CA 1
ATOM 579 C C . ASN A 1 71 ? 10.487 -1.381 -3.745 1.00 95.81 71 ASN A C 1
ATOM 581 O O . ASN A 1 71 ? 11.565 -1.932 -3.522 1.00 95.81 71 ASN A O 1
ATOM 585 N N . ILE A 1 72 ? 9.672 -1.790 -4.719 1.00 95.56 72 ILE A N 1
ATOM 586 C CA . ILE A 1 72 ? 9.983 -2.936 -5.583 1.00 95.56 72 ILE A CA 1
ATOM 587 C C . ILE A 1 72 ? 11.223 -2.652 -6.433 1.00 95.56 72 ILE A C 1
ATOM 589 O O . ILE A 1 72 ? 12.107 -3.503 -6.516 1.00 95.56 72 ILE A O 1
ATOM 593 N N . LEU A 1 73 ? 11.313 -1.457 -7.028 1.00 93.56 73 LEU A N 1
ATOM 594 C CA . LEU A 1 73 ? 12.461 -1.069 -7.848 1.00 93.56 73 LEU A CA 1
ATOM 595 C C . LEU A 1 73 ? 13.753 -1.011 -7.021 1.00 93.56 73 LEU A C 1
ATOM 597 O O . LEU A 1 73 ? 14.746 -1.614 -7.418 1.00 93.56 73 LEU A O 1
ATOM 601 N N . SER A 1 74 ? 13.728 -0.388 -5.841 1.00 92.44 74 SER A N 1
ATOM 602 C CA . SER A 1 74 ? 14.904 -0.277 -4.965 1.00 92.44 74 SER A CA 1
ATOM 603 C C . SER A 1 74 ? 15.426 -1.621 -4.449 1.00 92.44 74 SER A C 1
ATOM 605 O O . SER A 1 74 ? 16.609 -1.738 -4.160 1.00 92.4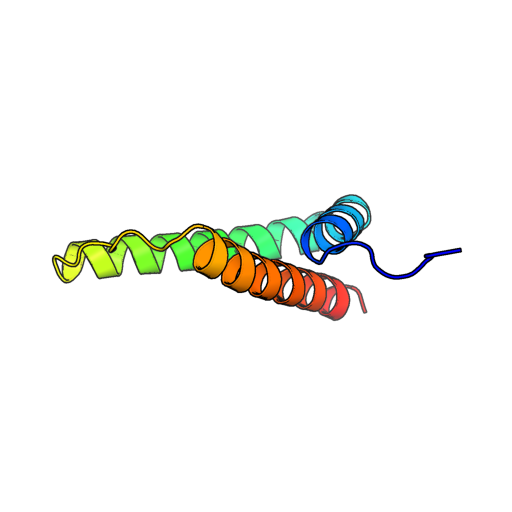4 74 SER A O 1
ATOM 607 N N . ASN A 1 75 ? 14.565 -2.634 -4.308 1.00 85.44 75 ASN A N 1
ATOM 608 C CA . ASN A 1 75 ? 14.979 -3.985 -3.902 1.00 85.44 75 ASN A CA 1
ATOM 609 C C . ASN A 1 75 ? 15.408 -4.867 -5.088 1.00 85.44 75 ASN A C 1
ATOM 611 O O . ASN A 1 75 ? 15.836 -6.003 -4.882 1.00 85.44 75 ASN A O 1
ATOM 615 N N . SER A 1 76 ? 15.235 -4.377 -6.320 1.00 76.56 76 SER A N 1
ATOM 616 C CA . SER A 1 76 ? 15.629 -5.071 -7.550 1.00 76.56 76 SER A CA 1
ATOM 617 C C . SER A 1 76 ? 17.006 -4.656 -8.086 1.00 76.56 76 SER A C 1
ATOM 619 O O . SER A 1 76 ? 17.527 -5.347 -8.964 1.00 76.56 76 SER A O 1
ATOM 621 N N . GLU A 1 77 ? 17.572 -3.560 -7.562 1.00 60.31 77 GLU A N 1
ATOM 622 C CA . GLU A 1 77 ? 18.962 -3.116 -7.777 1.00 60.31 77 GLU A CA 1
ATOM 623 C C . GLU A 1 77 ? 19.955 -3.889 -6.893 1.00 60.31 77 GLU A C 1
ATOM 625 O O . GLU A 1 77 ? 21.061 -4.198 -7.398 1.00 60.31 77 GLU A O 1
#

pLDDT: mean 91.24, std 12.93, range [39.41, 98.25]

Radius of gyration: 15.34 Å; chains: 1; bounding box: 35×25×49 Å

Foldseek 3Di:
DCPDDDALVRLLVVQLVPFDVVLSVVLVVVVVVVVVVVVVVCVVVVHDDDDDDPVVVVVVVSVVSNVSSVSRVVVRD

Secondary structure (DSSP, 8-state):
-------HHHHHHHHHHHS-HHHHHHHHHHHHHHHHHHHHHHHHTT--PPPPPHHHHHHHHHHHHHHHHHHHHHTT-